Protein AF-A0A496SZ31-F1 (afdb_monomer_lite)

pLDDT: mean 71.28, std 13.54, range [36.94, 88.5]

Sequence (75 aa):
MKKIKSGCQLHRAFEKGLSALYGHTSDASGIRRALTEAAEAQSYADAKFMLVACPSFINYLLTKAAELDLKMGTT

Radius of gyration: 14.64 Å; chains: 1; bounding box: 31×28×37 Å

Secondary structure (DSSP, 8-state):
-HHHHTT----HHHHHHHHHHHHHHHSTTSGGGTTSS------HHHHHHHHHHH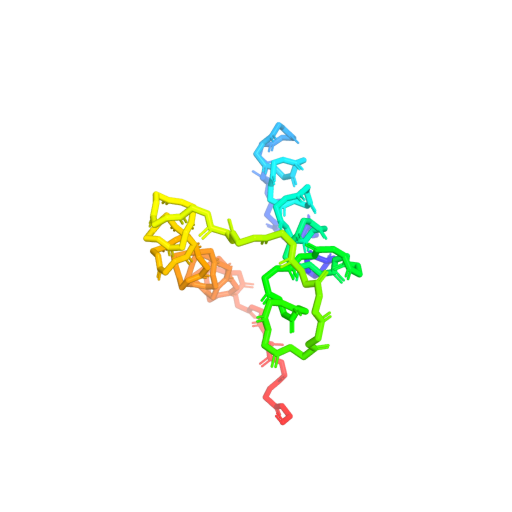HHHHHHHHHHHHHTT------

Foldseek 3Di:
DVVLVVQDPDPPVVVVVLVVVCCQCPDPLHPVCCVPDDRDNDDPVNVVVCVPVVVVSVVVVVVSCVVRVNPPDDD

Structure (mmCIF, N/CA/C/O backbone):
data_AF-A0A496SZ31-F1
#
_entry.id   AF-A0A496SZ31-F1
#
loop_
_atom_site.group_PDB
_atom_site.id
_atom_site.type_symbol
_atom_site.label_atom_id
_atom_site.label_alt_id
_atom_site.label_comp_id
_atom_site.label_asym_id
_atom_site.label_entity_id
_atom_site.label_seq_id
_atom_site.pdbx_PDB_ins_code
_atom_site.Cartn_x
_atom_site.Cartn_y
_atom_site.Cartn_z
_atom_site.occupancy
_atom_site.B_iso_or_equiv
_atom_site.auth_seq_id
_atom_site.auth_comp_id
_atom_site.auth_asym_id
_atom_site.auth_atom_id
_atom_site.pdbx_PDB_model_num
ATOM 1 N N . MET A 1 1 ? -8.762 -4.899 4.938 1.00 57.78 1 MET A N 1
ATOM 2 C CA . MET A 1 1 ? -9.265 -3.500 4.885 1.00 57.78 1 MET A CA 1
ATOM 3 C C . MET A 1 1 ? -10.698 -3.295 5.393 1.00 57.78 1 MET A C 1
ATOM 5 O O . MET A 1 1 ? -10.921 -2.281 6.039 1.00 57.78 1 MET A O 1
ATOM 9 N N . LYS A 1 2 ? -11.674 -4.195 5.158 1.00 56.75 2 LYS A N 1
ATOM 10 C CA . LYS A 1 2 ? -13.092 -3.954 5.533 1.00 56.75 2 LYS A CA 1
ATOM 11 C C . LYS A 1 2 ? -13.346 -3.649 7.027 1.00 56.75 2 LYS A C 1
ATOM 13 O O . LYS A 1 2 ? -14.200 -2.823 7.307 1.00 56.75 2 LYS A O 1
ATOM 18 N N . LYS A 1 3 ? -12.595 -4.249 7.962 1.00 61.1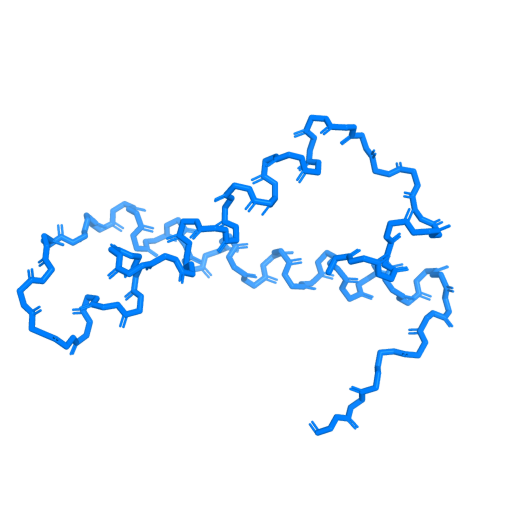6 3 LYS A N 1
ATOM 19 C CA . LYS A 1 3 ? -12.749 -4.013 9.417 1.00 61.16 3 LYS A CA 1
ATOM 20 C C . LYS A 1 3 ? -12.176 -2.674 9.911 1.00 61.16 3 LYS A C 1
ATOM 22 O O . LYS A 1 3 ? -12.722 -2.085 10.827 1.00 61.16 3 LYS A O 1
ATOM 27 N N . ILE A 1 4 ? -11.108 -2.172 9.287 1.00 62.69 4 ILE A N 1
ATOM 28 C CA . ILE A 1 4 ? -10.516 -0.862 9.632 1.00 62.69 4 ILE A CA 1
ATOM 29 C C . ILE A 1 4 ? -11.379 0.276 9.062 1.00 62.69 4 ILE A C 1
ATOM 31 O O . ILE A 1 4 ? -11.511 1.330 9.674 1.00 62.69 4 ILE A O 1
ATOM 35 N N . LYS A 1 5 ? -12.047 0.032 7.927 1.00 60.12 5 LYS A N 1
ATOM 36 C CA . LYS A 1 5 ? -12.980 0.966 7.280 1.00 60.12 5 LYS A CA 1
ATOM 37 C C . LYS A 1 5 ? -14.144 1.422 8.158 1.00 60.12 5 LYS A C 1
ATOM 39 O O . LYS A 1 5 ? -14.590 2.549 8.011 1.00 60.12 5 LYS A O 1
ATOM 44 N N . SER A 1 6 ? -14.670 0.545 9.010 1.00 59.56 6 SER A N 1
ATOM 45 C CA . SER A 1 6 ? -15.828 0.867 9.850 1.00 59.56 6 SER A CA 1
ATOM 46 C C . SER A 1 6 ? -15.470 1.730 11.061 1.00 59.56 6 SER A C 1
ATOM 48 O O . SER A 1 6 ? -16.356 2.377 11.601 1.00 59.56 6 SER A O 1
ATOM 50 N N . GLY A 1 7 ? -14.196 1.750 11.475 1.00 58.88 7 GLY A N 1
ATOM 51 C CA . GLY A 1 7 ? -13.721 2.539 12.618 1.00 58.88 7 GLY A CA 1
ATOM 52 C C . GLY A 1 7 ? -12.843 3.740 12.251 1.00 58.88 7 GLY A C 1
ATOM 53 O O . GLY A 1 7 ? -12.674 4.633 13.070 1.00 58.88 7 GLY A O 1
ATOM 54 N N . CYS A 1 8 ? -12.294 3.800 11.032 1.00 63.59 8 CYS A N 1
ATOM 55 C CA . CYS A 1 8 ? -11.360 4.847 10.616 1.00 63.59 8 CYS A CA 1
ATOM 56 C C . CYS A 1 8 ? -11.915 5.686 9.456 1.00 63.59 8 CYS A C 1
ATOM 58 O O . CYS A 1 8 ? -12.174 5.153 8.374 1.00 63.59 8 CYS A O 1
ATOM 60 N N . GLN A 1 9 ? -12.009 7.010 9.633 1.00 66.06 9 GLN A N 1
ATOM 61 C CA . GLN A 1 9 ? -12.207 7.953 8.525 1.00 66.06 9 GLN A CA 1
ATOM 62 C C . GLN A 1 9 ? -10.895 8.121 7.743 1.00 66.06 9 GLN A C 1
ATOM 64 O O . GLN A 1 9 ? -10.173 9.107 7.867 1.00 66.06 9 GLN A O 1
ATOM 69 N N . LEU A 1 10 ? -10.560 7.117 6.937 1.00 72.50 10 LEU A N 1
ATOM 70 C CA . LEU A 1 10 ? -9.488 7.210 5.954 1.00 72.50 10 LEU A CA 1
ATOM 71 C C . LEU A 1 10 ? -9.917 8.140 4.817 1.00 72.50 10 LEU A C 1
ATOM 73 O O . LEU A 1 10 ? -11.008 7.997 4.263 1.00 72.50 10 LEU A O 1
ATOM 77 N N . HIS A 1 11 ? -9.043 9.068 4.423 1.00 81.38 11 HIS A N 1
ATOM 78 C CA . HIS A 1 11 ? -9.305 9.908 3.260 1.00 81.38 11 HIS A CA 1
ATOM 79 C C . HIS A 1 11 ? -9.539 9.025 2.024 1.00 81.38 11 HIS A C 1
ATOM 81 O O . HIS A 1 11 ? -8.723 8.158 1.698 1.00 81.38 11 HIS A O 1
ATOM 87 N N . ARG A 1 12 ? -10.642 9.261 1.304 1.00 78.88 12 ARG A N 1
ATOM 88 C CA . ARG A 1 12 ? -11.111 8.397 0.204 1.00 78.88 12 ARG A CA 1
ATOM 89 C C . ARG A 1 12 ? -10.047 8.147 -0.869 1.00 78.88 12 ARG A C 1
ATOM 91 O O . ARG A 1 12 ? -9.972 7.052 -1.420 1.00 78.88 12 ARG A O 1
ATOM 98 N N . ALA A 1 13 ? -9.225 9.153 -1.169 1.00 81.00 13 ALA A N 1
ATOM 99 C CA . ALA A 1 13 ? -8.139 9.019 -2.142 1.00 81.00 13 ALA A CA 1
ATOM 100 C C . ALA A 1 13 ? -7.022 8.086 -1.646 1.00 81.00 13 ALA A C 1
ATOM 102 O O . ALA A 1 13 ? -6.514 7.268 -2.409 1.00 81.00 13 ALA A O 1
ATOM 103 N N . PHE A 1 14 ? -6.685 8.167 -0.360 1.00 79.75 14 PHE A N 1
ATOM 104 C CA . PHE A 1 14 ? -5.643 7.342 0.237 1.00 79.75 14 PHE A CA 1
ATOM 105 C C . PHE A 1 14 ? -6.086 5.877 0.327 1.00 79.75 14 PHE A C 1
ATOM 107 O O . PHE A 1 14 ? -5.340 4.975 -0.035 1.00 79.75 14 PHE A O 1
ATOM 114 N N . GLU A 1 15 ? -7.349 5.631 0.675 1.00 80.81 15 GLU A N 1
ATOM 115 C CA . GLU A 1 15 ? -7.934 4.289 0.654 1.00 80.81 15 GLU A CA 1
ATOM 116 C C . GLU A 1 15 ? -7.918 3.648 -0.746 1.00 80.81 15 GLU A C 1
ATOM 118 O O . GLU A 1 15 ? -7.575 2.470 -0.893 1.00 80.81 15 GLU A O 1
ATOM 123 N N . LYS A 1 16 ? -8.265 4.427 -1.780 1.00 83.69 16 LYS A N 1
ATOM 124 C CA . LYS A 1 16 ? -8.175 3.976 -3.175 1.00 83.69 16 LYS A CA 1
ATOM 125 C C . LYS A 1 16 ? -6.739 3.622 -3.551 1.00 83.69 16 LYS A C 1
ATOM 127 O O . LYS A 1 16 ? -6.529 2.570 -4.145 1.00 83.69 16 LYS A O 1
ATOM 132 N N . GLY A 1 17 ? -5.771 4.456 -3.164 1.00 84.50 17 GLY A N 1
ATOM 133 C CA . GLY A 1 17 ? -4.349 4.197 -3.394 1.00 84.50 17 GLY A CA 1
ATOM 134 C C . GLY A 1 17 ? -3.881 2.898 -2.737 1.00 84.50 17 GLY A C 1
ATOM 135 O O . GLY A 1 17 ? -3.291 2.050 -3.398 1.00 84.50 17 GLY A O 1
ATOM 136 N N . LEU A 1 18 ? -4.233 2.689 -1.466 1.00 81.62 18 LEU A N 1
ATOM 137 C CA . LEU A 1 18 ? -3.907 1.462 -0.735 1.00 81.62 18 LEU A CA 1
ATOM 138 C C . LEU A 1 18 ? -4.555 0.215 -1.354 1.00 81.62 18 LEU A C 1
ATOM 140 O O . LEU A 1 18 ? -3.916 -0.829 -1.450 1.00 81.62 18 LEU A O 1
ATOM 144 N N . SER A 1 19 ? -5.808 0.320 -1.804 1.00 81.88 19 SER A N 1
ATOM 145 C CA . SER A 1 19 ? -6.510 -0.792 -2.461 1.00 81.88 19 SER A CA 1
ATOM 146 C C . SER A 1 19 ? -5.894 -1.134 -3.818 1.00 81.88 19 SER A C 1
ATOM 148 O O . SER A 1 19 ? -5.740 -2.311 -4.132 1.00 81.88 19 SER A O 1
ATOM 150 N N . ALA A 1 20 ? -5.509 -0.124 -4.603 1.00 83.19 20 ALA A N 1
ATOM 151 C CA . ALA A 1 20 ? -4.828 -0.314 -5.880 1.00 83.19 20 ALA A CA 1
ATOM 152 C C . ALA A 1 20 ? -3.435 -0.933 -5.692 1.00 83.19 20 ALA A C 1
ATOM 154 O O . ALA A 1 20 ? -3.074 -1.847 -6.424 1.00 83.19 20 ALA A O 1
ATOM 155 N N . LEU A 1 21 ? -2.687 -0.503 -4.670 1.00 79.12 21 LEU A N 1
ATOM 156 C CA . LEU A 1 21 ? -1.376 -1.062 -4.336 1.00 79.12 21 LEU A CA 1
ATOM 157 C C . LEU A 1 21 ? -1.474 -2.521 -3.864 1.00 79.12 21 LEU A C 1
ATOM 159 O O . LEU A 1 21 ? -0.706 -3.380 -4.299 1.00 79.12 21 LEU A O 1
ATOM 163 N N . TYR A 1 22 ? -2.453 -2.828 -3.008 1.00 79.12 22 TYR A N 1
ATOM 164 C CA . TYR A 1 22 ? -2.736 -4.208 -2.614 1.00 79.12 22 TYR A CA 1
ATOM 165 C C . TYR A 1 22 ? -3.155 -5.055 -3.823 1.00 79.12 22 TYR A C 1
ATOM 167 O O . TYR A 1 22 ? -2.696 -6.182 -3.967 1.00 79.12 22 TYR A O 1
ATOM 175 N N . GLY A 1 23 ? -3.962 -4.495 -4.729 1.00 76.62 23 GLY A N 1
ATOM 176 C CA . GLY A 1 23 ? -4.297 -5.113 -6.010 1.00 76.62 23 GLY A CA 1
ATOM 177 C C . GLY A 1 23 ? -3.055 -5.414 -6.847 1.00 76.62 23 GLY A C 1
ATOM 178 O O . GLY A 1 23 ? -2.858 -6.554 -7.230 1.00 76.62 23 GLY A O 1
ATOM 179 N N . HIS A 1 24 ? -2.163 -4.442 -7.039 1.00 73.62 24 HIS A N 1
ATOM 180 C CA . HIS A 1 24 ? -0.931 -4.601 -7.818 1.00 73.62 24 HIS A CA 1
ATOM 181 C C . HIS A 1 24 ? 0.016 -5.666 -7.240 1.00 73.62 24 HIS A C 1
ATOM 183 O O . HIS A 1 24 ? 0.589 -6.462 -7.974 1.00 73.62 24 HIS A O 1
ATOM 189 N N . THR A 1 25 ? 0.150 -5.731 -5.914 1.00 69.62 25 THR A N 1
ATOM 190 C CA . THR A 1 25 ? 0.946 -6.785 -5.256 1.00 69.62 25 THR A CA 1
ATOM 191 C C . THR A 1 25 ? 0.248 -8.147 -5.237 1.00 69.62 25 THR A C 1
ATOM 193 O O . THR A 1 25 ? 0.908 -9.158 -4.980 1.00 69.62 25 THR A O 1
ATOM 196 N N . SER A 1 26 ? -1.070 -8.184 -5.475 1.00 66.44 26 SER A N 1
ATOM 197 C CA . SER A 1 26 ? -1.892 -9.388 -5.380 1.00 66.44 26 SER A CA 1
ATOM 198 C C . SER A 1 26 ? -2.396 -9.962 -6.698 1.00 66.44 26 SER A C 1
ATOM 200 O O . SER A 1 26 ? -2.854 -11.106 -6.698 1.00 66.44 26 SER A O 1
ATOM 202 N N . ASP A 1 27 ? -2.331 -9.193 -7.776 1.00 62.03 27 ASP A N 1
ATOM 203 C CA . ASP A 1 27 ? -2.705 -9.620 -9.114 1.00 62.03 27 ASP A CA 1
ATOM 204 C C . ASP A 1 27 ? -1.655 -10.575 -9.695 1.00 62.03 27 ASP A C 1
ATOM 206 O O . ASP A 1 27 ? -0.497 -10.608 -9.269 1.00 62.03 27 ASP A O 1
ATOM 210 N N . ALA A 1 28 ? -2.077 -11.378 -10.667 1.00 50.97 28 ALA A N 1
ATOM 211 C CA . ALA A 1 28 ? -1.304 -12.450 -11.273 1.00 50.97 28 ALA A CA 1
ATOM 212 C C . ALA A 1 28 ? 0.005 -11.968 -11.932 1.00 50.97 28 ALA A C 1
ATOM 214 O O . ALA A 1 28 ? 0.897 -12.782 -12.131 1.00 50.97 28 ALA A O 1
A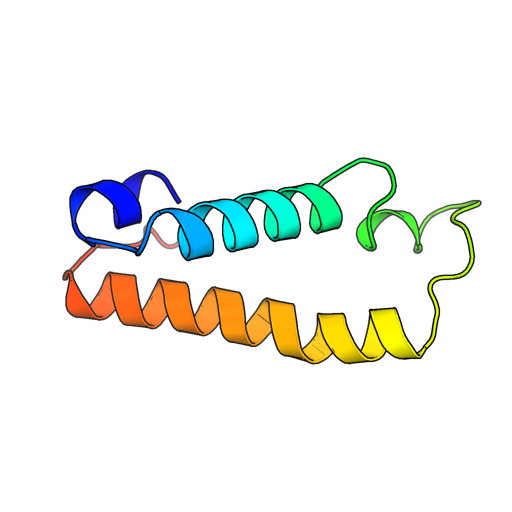TOM 215 N N . SER A 1 29 ? 0.158 -10.677 -12.238 1.00 54.09 29 SER A N 1
ATOM 216 C CA . SER A 1 29 ? 1.381 -10.041 -12.763 1.00 54.09 29 SER A CA 1
ATOM 217 C C . SER A 1 29 ? 2.233 -9.321 -11.703 1.00 54.09 29 SER A C 1
ATOM 219 O O . SER A 1 29 ? 3.258 -8.733 -12.037 1.00 54.09 29 SER A O 1
ATOM 221 N N . GLY A 1 30 ? 1.830 -9.347 -10.431 1.00 56.94 30 GLY A N 1
ATOM 222 C CA . GLY A 1 30 ? 2.536 -8.682 -9.337 1.00 56.94 30 GLY A CA 1
ATOM 223 C C . GLY A 1 30 ? 3.806 -9.408 -8.879 1.00 56.94 30 GLY A C 1
ATOM 224 O O . GLY A 1 30 ? 4.092 -10.541 -9.268 1.00 56.94 30 GLY A O 1
ATOM 225 N N . ILE A 1 31 ? 4.540 -8.778 -7.955 1.00 56.97 31 ILE A N 1
ATOM 226 C CA . ILE A 1 31 ? 5.857 -9.211 -7.430 1.00 56.97 31 ILE A CA 1
ATOM 227 C C . ILE A 1 31 ? 5.915 -10.691 -7.015 1.00 56.97 31 ILE A C 1
ATOM 229 O O . ILE A 1 31 ? 6.966 -11.320 -7.101 1.00 56.97 31 ILE A O 1
ATOM 233 N N . ARG A 1 32 ? 4.791 -11.284 -6.595 1.00 54.03 32 ARG A N 1
ATOM 234 C CA . ARG A 1 32 ? 4.729 -12.697 -6.195 1.00 54.03 32 ARG A CA 1
ATOM 235 C C . ARG A 1 32 ? 4.974 -13.682 -7.344 1.00 54.03 32 ARG A C 1
ATOM 237 O O . ARG A 1 32 ? 5.407 -14.792 -7.063 1.00 54.03 32 ARG A O 1
ATOM 244 N N . ARG A 1 33 ? 4.759 -13.292 -8.609 1.00 50.22 33 ARG A N 1
ATOM 245 C CA . ARG A 1 33 ? 5.058 -14.134 -9.784 1.00 50.22 33 ARG A CA 1
ATOM 246 C C . ARG A 1 33 ? 6.449 -13.885 -10.380 1.00 50.22 33 ARG A C 1
ATOM 248 O O . ARG A 1 33 ? 6.907 -14.693 -11.178 1.00 50.22 33 ARG A O 1
ATOM 255 N N . ALA A 1 34 ? 7.172 -12.853 -9.922 1.00 52.62 34 ALA A N 1
ATOM 256 C CA . ALA A 1 34 ? 8.584 -12.640 -10.273 1.00 52.62 34 ALA A CA 1
ATOM 257 C C . ALA A 1 34 ? 9.505 -13.785 -9.815 1.00 52.62 34 ALA A C 1
ATOM 259 O O . ALA A 1 34 ? 10.617 -13.922 -10.316 1.00 52.62 34 ALA A O 1
ATOM 260 N N . LEU A 1 35 ? 9.031 -14.627 -8.891 1.00 52.31 35 LEU A N 1
ATOM 261 C CA . LEU A 1 35 ? 9.757 -15.788 -8.390 1.00 52.31 35 LEU A CA 1
ATOM 262 C C . LEU A 1 35 ? 9.522 -17.080 -9.198 1.00 52.31 35 LEU A C 1
ATOM 264 O O . LEU A 1 35 ? 10.209 -18.063 -8.934 1.00 52.31 35 LEU A O 1
ATOM 268 N N . THR A 1 36 ? 8.543 -17.141 -10.114 1.00 54.62 36 THR A N 1
ATOM 269 C CA . THR A 1 36 ? 8.034 -18.435 -10.624 1.00 54.62 36 THR A CA 1
ATOM 270 C C . THR A 1 36 ? 7.686 -18.410 -12.113 1.00 54.62 36 THR A C 1
ATOM 272 O O . THR A 1 36 ? 6.561 -18.678 -12.495 1.00 54.62 36 THR A O 1
ATOM 275 N N . GLU A 1 37 ? 8.688 -18.174 -12.958 1.00 52.38 37 GLU A N 1
ATOM 276 C CA . GLU A 1 37 ? 8.622 -18.333 -14.422 1.00 52.38 37 GLU A CA 1
ATOM 277 C C . GLU A 1 37 ? 8.035 -17.127 -15.189 1.00 52.38 37 GLU A C 1
ATOM 279 O O . GLU A 1 37 ? 6.863 -16.772 -15.095 1.00 52.38 37 GLU A O 1
ATOM 284 N N . ALA A 1 38 ? 8.899 -16.508 -16.001 1.00 52.12 38 ALA A N 1
ATOM 285 C CA . ALA A 1 38 ? 8.552 -15.568 -17.073 1.00 52.12 38 ALA A CA 1
ATOM 286 C C . ALA A 1 38 ? 7.822 -14.263 -16.682 1.00 52.12 38 ALA A C 1
ATOM 288 O O . ALA A 1 38 ? 7.040 -13.733 -17.471 1.00 52.12 38 ALA A O 1
ATOM 289 N N . ALA A 1 39 ? 8.085 -13.696 -15.503 1.00 54.47 39 ALA A N 1
ATOM 290 C CA . ALA A 1 39 ? 7.691 -12.312 -15.233 1.00 54.47 39 ALA A CA 1
ATOM 291 C C . ALA A 1 39 ? 8.687 -11.340 -15.883 1.00 54.47 39 ALA A C 1
ATOM 293 O O . ALA A 1 39 ? 9.897 -11.574 -15.838 1.00 54.47 39 ALA A O 1
ATOM 294 N N . GLU A 1 40 ? 8.187 -10.241 -16.455 1.00 55.12 40 GLU A N 1
ATOM 295 C CA . GLU A 1 40 ? 9.022 -9.093 -16.818 1.00 55.12 40 GLU A CA 1
ATOM 296 C C . GLU A 1 40 ? 9.935 -8.752 -15.637 1.00 55.12 40 GLU A C 1
ATOM 298 O O . GLU A 1 40 ? 9.480 -8.686 -14.491 1.00 55.12 40 GLU A O 1
ATOM 303 N N . ALA A 1 41 ? 11.236 -8.613 -15.901 1.00 58.88 41 ALA A N 1
ATOM 304 C CA . ALA A 1 41 ? 12.216 -8.332 -14.866 1.00 58.88 41 ALA A CA 1
ATOM 305 C C . ALA A 1 41 ? 11.819 -7.037 -14.148 1.00 58.88 41 ALA A C 1
ATOM 307 O O . ALA A 1 41 ? 11.954 -5.944 -14.698 1.00 58.88 41 ALA A O 1
ATOM 308 N N . GLN A 1 42 ? 11.298 -7.168 -12.929 1.00 65.69 42 GLN A N 1
ATOM 309 C CA . GLN A 1 42 ? 10.899 -6.017 -12.140 1.00 65.69 42 GLN A CA 1
ATOM 310 C C . GLN A 1 42 ? 12.118 -5.126 -11.915 1.00 65.69 42 GLN A C 1
ATOM 312 O O . GLN A 1 42 ? 13.192 -5.614 -11.548 1.00 65.69 42 GLN A O 1
ATOM 317 N N . SER A 1 43 ? 11.967 -3.821 -12.145 1.00 77.56 43 SER A N 1
ATOM 318 C CA . SER A 1 43 ? 13.104 -2.922 -12.025 1.00 77.56 43 SER A CA 1
ATOM 319 C C . SER A 1 43 ? 13.627 -2.911 -10.585 1.00 77.56 43 SER A C 1
ATOM 321 O O . SER A 1 43 ? 12.884 -3.088 -9.613 1.00 77.56 43 SER A O 1
ATOM 323 N N . TYR A 1 44 ? 14.926 -2.658 -10.428 1.00 79.88 44 TYR A N 1
ATOM 324 C CA . TYR A 1 44 ? 15.525 -2.477 -9.105 1.00 79.88 44 TYR A CA 1
ATOM 325 C C . TYR A 1 44 ? 14.817 -1.369 -8.305 1.00 79.88 44 TYR A C 1
ATOM 327 O O . TYR A 1 44 ? 14.678 -1.474 -7.086 1.00 79.88 44 TYR A O 1
ATOM 335 N N . ALA A 1 45 ? 14.330 -0.328 -8.990 1.00 84.44 45 ALA A N 1
ATOM 336 C CA . ALA A 1 45 ? 13.577 0.754 -8.370 1.00 84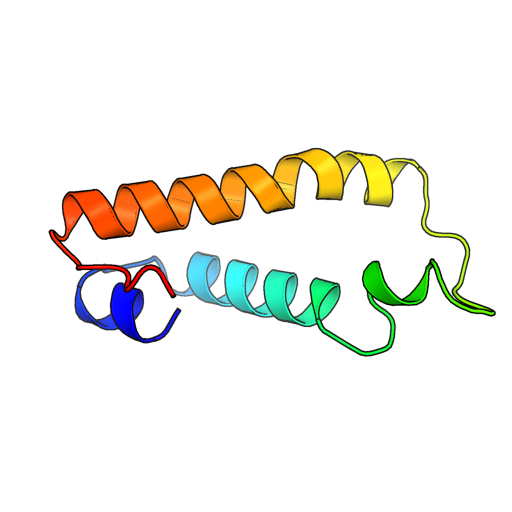.44 45 ALA A CA 1
ATOM 337 C C . ALA A 1 45 ? 12.244 0.259 -7.786 1.00 84.44 45 ALA A C 1
ATOM 339 O O . ALA A 1 45 ? 11.953 0.551 -6.626 1.00 84.44 45 ALA A O 1
ATOM 340 N N . ASP A 1 46 ? 11.490 -0.546 -8.537 1.00 77.69 46 ASP A N 1
ATOM 341 C CA . ASP A 1 46 ? 10.204 -1.098 -8.093 1.00 77.69 46 ASP A CA 1
ATOM 342 C C . ASP A 1 46 ? 10.391 -2.076 -6.928 1.00 77.69 46 ASP A C 1
ATOM 344 O O . ASP A 1 46 ? 9.668 -2.021 -5.930 1.00 77.69 46 ASP A O 1
ATOM 348 N N . ALA A 1 47 ? 11.422 -2.925 -7.001 1.00 80.31 47 ALA A N 1
ATOM 349 C CA . ALA A 1 47 ? 11.774 -3.844 -5.923 1.00 80.31 47 ALA A CA 1
ATOM 350 C C . ALA A 1 47 ? 12.154 -3.094 -4.636 1.00 80.31 47 ALA A C 1
ATOM 352 O O . ALA A 1 47 ? 11.662 -3.415 -3.550 1.00 80.31 47 ALA A O 1
ATOM 353 N N . LYS A 1 48 ? 12.993 -2.055 -4.752 1.00 84.06 48 LYS A N 1
ATOM 354 C CA . LYS A 1 48 ? 13.415 -1.228 -3.615 1.00 84.06 48 LYS A CA 1
ATOM 355 C C . LYS A 1 48 ? 12.251 -0.440 -3.019 1.00 84.06 48 LYS A C 1
ATOM 357 O O . LYS A 1 48 ? 12.149 -0.346 -1.797 1.00 84.06 48 LYS A O 1
ATOM 362 N N . PHE A 1 49 ? 11.370 0.105 -3.855 1.00 85.31 49 PHE A N 1
ATOM 363 C CA . PHE A 1 49 ? 10.156 0.769 -3.395 1.00 85.31 49 PHE A CA 1
ATOM 364 C C . PHE A 1 49 ? 9.282 -0.201 -2.602 1.00 85.31 49 PHE A C 1
ATOM 366 O O . PHE A 1 49 ? 8.885 0.104 -1.475 1.00 85.31 49 PHE A O 1
ATOM 373 N N . MET A 1 50 ? 9.032 -1.395 -3.144 1.00 82.81 50 MET A N 1
ATOM 374 C CA . MET A 1 50 ? 8.101 -2.320 -2.512 1.00 82.81 50 MET A CA 1
ATOM 375 C C . MET A 1 50 ? 8.637 -2.941 -1.216 1.00 82.81 50 MET A C 1
ATOM 377 O O . MET A 1 50 ? 7.849 -3.208 -0.304 1.00 82.81 50 MET A O 1
ATOM 381 N N . LEU A 1 51 ? 9.965 -3.059 -1.082 1.00 83.12 51 LEU A N 1
ATOM 382 C CA . LEU A 1 51 ? 10.636 -3.436 0.167 1.00 83.12 51 LEU A CA 1
ATOM 383 C C . LEU A 1 51 ? 10.281 -2.497 1.331 1.00 83.12 51 LEU A C 1
ATOM 385 O O . LEU A 1 51 ? 10.188 -2.943 2.470 1.00 83.12 51 LEU A O 1
ATOM 389 N N . VAL A 1 52 ? 10.058 -1.209 1.058 1.00 87.56 52 VAL A N 1
ATOM 390 C CA . VAL A 1 52 ? 9.705 -0.207 2.078 1.00 87.56 52 VAL A CA 1
ATOM 391 C C . VAL A 1 52 ? 8.188 -0.011 2.170 1.00 87.56 52 VAL A C 1
ATOM 393 O O . VAL A 1 52 ? 7.632 0.113 3.266 1.00 87.56 52 VAL A O 1
ATOM 396 N N . ALA A 1 53 ? 7.491 -0.012 1.033 1.00 86.44 53 ALA A N 1
ATOM 397 C CA . ALA A 1 53 ? 6.060 0.270 0.967 1.00 86.44 53 ALA A CA 1
ATOM 398 C C . ALA A 1 53 ? 5.201 -0.822 1.633 1.00 86.44 53 ALA A C 1
ATOM 400 O O . ALA A 1 53 ? 4.253 -0.504 2.348 1.00 86.44 53 ALA A O 1
ATOM 401 N N . CYS A 1 54 ? 5.533 -2.107 1.464 1.00 82.00 54 CYS A N 1
ATOM 402 C CA . CYS A 1 54 ? 4.735 -3.194 2.047 1.00 82.00 54 CYS A CA 1
ATOM 403 C C . CYS A 1 54 ? 4.792 -3.244 3.589 1.00 82.00 54 CYS A C 1
ATOM 405 O O . CYS A 1 54 ? 3.729 -3.285 4.215 1.00 82.00 54 CYS A O 1
ATOM 407 N N . PRO A 1 55 ? 5.974 -3.199 4.239 1.00 86.44 55 PRO A N 1
ATOM 408 C CA . PRO A 1 55 ? 6.048 -3.194 5.700 1.00 86.44 55 PRO A CA 1
ATOM 409 C C . PRO A 1 55 ? 5.444 -1.931 6.312 1.00 86.44 55 PRO A C 1
ATOM 411 O O . PRO A 1 55 ? 4.738 -2.011 7.313 1.00 86.44 55 PRO A O 1
ATOM 414 N N . SER A 1 56 ? 5.670 -0.765 5.695 1.00 88.19 56 SER A N 1
ATOM 415 C CA . SER A 1 56 ? 5.080 0.494 6.169 1.00 88.19 56 SER A CA 1
ATOM 416 C C . SER A 1 56 ? 3.553 0.482 6.072 1.00 88.19 56 SER A C 1
ATOM 418 O O . SER A 1 56 ? 2.881 0.937 6.997 1.00 88.19 56 SER A O 1
ATOM 420 N N . PHE A 1 57 ? 2.993 -0.114 5.016 1.00 84.06 57 PHE A N 1
ATOM 421 C CA . PHE A 1 57 ? 1.556 -0.331 4.882 1.00 84.06 57 PHE A CA 1
ATOM 422 C C . PHE A 1 57 ? 0.993 -1.233 5.987 1.00 84.06 57 PHE A C 1
ATOM 424 O O . PHE A 1 57 ? 0.000 -0.875 6.621 1.00 84.06 57 PHE A O 1
ATOM 431 N N . ILE A 1 58 ? 1.624 -2.381 6.249 1.00 83.25 58 ILE A N 1
ATOM 432 C CA . ILE A 1 58 ? 1.190 -3.294 7.317 1.00 83.25 58 ILE A CA 1
ATOM 433 C C . ILE A 1 58 ? 1.282 -2.601 8.678 1.00 83.25 58 ILE A C 1
ATOM 435 O O . ILE A 1 58 ? 0.312 -2.629 9.433 1.00 83.25 58 ILE A O 1
ATOM 439 N N . ASN A 1 59 ? 2.392 -1.916 8.960 1.00 88.50 59 ASN A N 1
ATOM 440 C CA . ASN A 1 59 ? 2.573 -1.164 10.201 1.00 88.50 59 ASN A CA 1
ATOM 441 C C . ASN A 1 59 ? 1.493 -0.096 10.372 1.00 88.50 59 ASN A C 1
ATOM 443 O O . ASN A 1 59 ? 0.893 -0.008 11.436 1.00 88.50 59 ASN A O 1
ATOM 447 N N . TYR A 1 60 ? 1.177 0.662 9.320 1.00 86.31 60 TYR A N 1
ATOM 448 C CA . TYR A 1 60 ? 0.089 1.634 9.357 1.00 86.31 60 TYR A CA 1
ATOM 449 C C . TYR A 1 60 ? -1.252 0.983 9.722 1.00 86.31 60 TYR A C 1
ATOM 451 O O . TYR A 1 60 ? -1.974 1.487 10.582 1.00 86.31 60 TYR A O 1
ATOM 459 N N . LEU A 1 61 ? -1.585 -0.153 9.099 1.00 82.25 61 LEU A N 1
ATOM 460 C CA . LEU A 1 61 ? -2.826 -0.870 9.394 1.00 82.25 61 LEU A CA 1
ATOM 461 C C . LEU A 1 61 ? -2.857 -1.424 10.823 1.00 82.25 61 LEU A C 1
ATOM 463 O O . LEU A 1 61 ? -3.913 -1.377 11.450 1.00 82.25 61 LEU A O 1
ATOM 467 N N . LEU A 1 62 ? -1.732 -1.932 11.332 1.00 84.75 62 LEU A N 1
ATOM 468 C CA . LEU A 1 62 ? -1.610 -2.432 12.702 1.00 84.75 62 LEU A CA 1
ATOM 469 C C . LEU A 1 62 ? -1.761 -1.305 13.722 1.00 84.75 62 LEU A C 1
ATOM 471 O O . LEU A 1 62 ? -2.561 -1.435 14.643 1.00 84.75 62 LEU A O 1
ATOM 475 N N . THR A 1 63 ? -1.074 -0.178 13.524 1.00 87.50 63 THR A N 1
ATOM 476 C CA . THR A 1 63 ? -1.215 1.006 14.380 1.00 87.50 63 THR A CA 1
ATOM 477 C C . THR A 1 63 ? -2.654 1.505 14.377 1.00 87.50 63 THR A C 1
ATOM 479 O O . THR A 1 63 ? -3.224 1.738 15.438 1.00 87.50 63 THR A O 1
ATOM 482 N N . LYS A 1 64 ? -3.296 1.584 13.204 1.00 83.38 64 LYS A N 1
ATOM 483 C CA . LYS A 1 64 ? -4.708 1.978 13.117 1.00 83.38 64 LYS A CA 1
ATOM 484 C C . LYS A 1 64 ? -5.651 0.977 13.770 1.00 83.38 64 LYS A C 1
ATOM 486 O O . LYS A 1 64 ? -6.652 1.388 14.342 1.00 83.38 64 LYS A O 1
ATOM 491 N N . ALA A 1 65 ? -5.360 -0.318 13.697 1.00 83.00 65 ALA A N 1
ATOM 492 C CA . ALA A 1 65 ? -6.145 -1.324 14.400 1.00 83.00 65 ALA A CA 1
ATOM 493 C C . ALA A 1 65 ? -5.991 -1.199 15.924 1.00 83.00 65 ALA A C 1
ATOM 495 O O . ALA A 1 65 ? -6.992 -1.284 16.628 1.00 83.00 65 ALA A O 1
ATOM 496 N N . ALA A 1 66 ? -4.775 -0.940 16.414 1.00 84.50 66 ALA A N 1
ATOM 497 C CA . ALA A 1 66 ? -4.496 -0.726 17.832 1.00 84.50 66 ALA A CA 1
ATOM 498 C C . ALA A 1 66 ? -5.165 0.549 18.376 1.00 84.50 66 ALA A C 1
ATOM 500 O O . ALA A 1 66 ? -5.784 0.503 19.432 1.00 84.50 66 ALA A O 1
ATOM 501 N N . GLU A 1 67 ? -5.122 1.663 17.634 1.00 84.25 67 GLU A N 1
ATOM 502 C CA . GLU A 1 67 ? -5.830 2.911 17.982 1.00 84.25 67 GLU A CA 1
ATOM 503 C C . GLU A 1 67 ? -7.355 2.726 18.092 1.00 84.25 67 GLU A C 1
ATOM 505 O O . GLU A 1 67 ? -8.019 3.470 18.810 1.00 84.25 67 GLU A O 1
ATOM 510 N N . LEU A 1 68 ? -7.914 1.750 17.372 1.00 81.25 68 LEU A N 1
ATOM 511 C CA . LEU A 1 68 ? -9.348 1.452 17.330 1.00 81.25 68 LEU A CA 1
ATOM 512 C C . LEU A 1 68 ? -9.756 0.275 18.230 1.00 81.25 68 LEU A C 1
ATOM 514 O O . LEU A 1 68 ? -10.899 -0.171 18.142 1.00 81.25 68 LEU A O 1
ATOM 518 N N . ASP A 1 69 ? -8.827 -0.256 19.033 1.00 77.38 69 ASP A N 1
ATOM 519 C CA . ASP A 1 69 ? -9.000 -1.459 19.865 1.00 77.38 69 ASP A CA 1
ATOM 520 C C . ASP A 1 69 ? -9.587 -2.664 19.091 1.00 77.38 69 ASP A C 1
ATOM 522 O O . ASP A 1 69 ? -10.341 -3.501 19.595 1.00 77.38 69 ASP A O 1
ATOM 526 N N . LEU A 1 70 ? -9.254 -2.763 17.799 1.00 73.38 70 LEU A N 1
ATOM 527 C CA . LEU A 1 70 ? -9.704 -3.852 16.942 1.00 73.38 70 LEU A CA 1
ATOM 528 C C . LEU A 1 70 ? -8.840 -5.087 17.200 1.00 73.38 70 LEU A C 1
ATOM 530 O O . LEU A 1 70 ? -7.677 -5.137 16.799 1.00 73.38 70 LEU A O 1
ATOM 534 N N . LYS A 1 71 ? -9.433 -6.141 17.777 1.00 62.22 71 LYS A N 1
ATOM 535 C CA . LYS A 1 71 ? -8.804 -7.470 17.845 1.00 62.22 71 LYS A CA 1
ATOM 536 C C . LYS A 1 71 ? -8.598 -8.025 16.433 1.00 62.22 71 LYS A C 1
ATOM 538 O O . LYS A 1 71 ? -9.493 -8.624 15.829 1.00 62.22 71 LYS A O 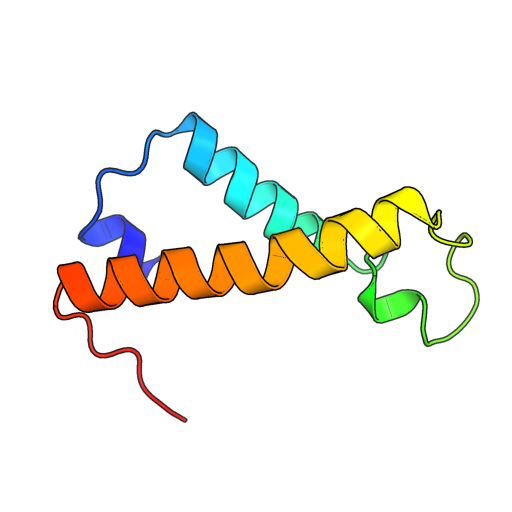1
ATOM 543 N N . MET A 1 72 ? -7.405 -7.810 15.890 1.00 59.53 72 MET A N 1
ATOM 544 C CA . MET A 1 72 ? -6.930 -8.486 14.690 1.00 59.53 72 MET A CA 1
ATOM 545 C C . MET A 1 72 ? -6.651 -9.936 15.087 1.00 59.53 72 MET A C 1
ATOM 547 O O . MET A 1 72 ? -5.690 -10.206 15.796 1.00 59.53 72 MET A O 1
ATOM 551 N N . GLY A 1 73 ? -7.552 -10.851 14.719 1.00 54.41 73 GLY A N 1
ATOM 552 C CA . GLY A 1 73 ? -7.424 -12.268 15.053 1.00 54.41 73 GLY A CA 1
ATOM 553 C C . GLY A 1 73 ? -6.106 -12.829 14.527 1.00 54.41 73 GLY A C 1
ATOM 554 O O . GLY A 1 73 ? -5.936 -12.966 13.318 1.00 54.41 73 GLY A O 1
ATOM 555 N N . THR A 1 74 ? -5.184 -13.126 15.438 1.00 39.88 74 THR A N 1
ATOM 556 C CA . THR A 1 74 ? -4.022 -13.976 15.197 1.00 39.88 74 THR A CA 1
ATOM 557 C C . THR A 1 74 ? -4.544 -15.379 14.913 1.00 39.88 74 THR A C 1
ATOM 559 O O . THR A 1 74 ? -5.108 -16.011 15.808 1.00 39.88 74 THR A O 1
ATOM 562 N N . THR A 1 75 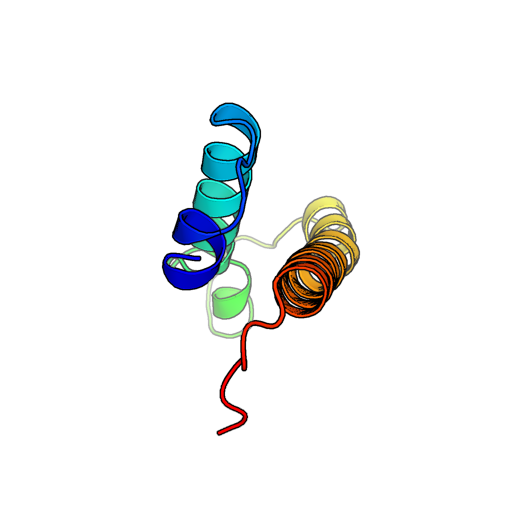? -4.436 -15.816 13.661 1.00 36.94 75 THR A N 1
ATOM 563 C CA . THR A 1 75 ? -4.544 -17.234 13.290 1.00 36.94 75 THR A CA 1
ATOM 564 C C . THR A 1 75 ? -3.150 -17.712 12.943 1.00 36.94 75 THR A C 1
ATOM 566 O O . THR A 1 75 ? -2.425 -16.899 12.322 1.00 36.94 75 THR A O 1
#